Protein AF-A0A1H6TDQ5-F1 (afdb_monomer_lite)

pLDDT: mean 90.38, std 13.59, range [37.66, 97.56]

Structure (mmCIF, N/CA/C/O backbone):
data_AF-A0A1H6TDQ5-F1
#
_entry.id   AF-A0A1H6TDQ5-F1
#
loop_
_atom_site.group_PDB
_atom_site.id
_atom_site.type_symbol
_atom_site.label_atom_id
_atom_site.label_alt_id
_atom_site.label_comp_id
_atom_site.label_asym_id
_atom_site.label_entity_id
_atom_site.label_seq_id
_atom_site.pdbx_PDB_ins_code
_atom_site.Cartn_x
_atom_site.Cartn_y
_atom_site.Cartn_z
_atom_site.occupancy
_atom_site.B_iso_or_equiv
_atom_site.auth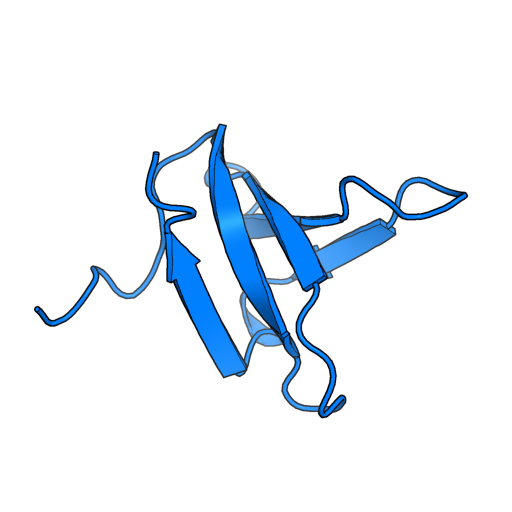_seq_id
_atom_site.auth_comp_id
_atom_site.auth_asym_id
_atom_site.auth_atom_id
_atom_site.pdbx_PDB_model_num
ATOM 1 N N . MET A 1 1 ? -0.214 7.129 -16.731 1.00 38.44 1 MET A N 1
ATOM 2 C CA . MET A 1 1 ? 0.657 7.833 -15.765 1.00 38.44 1 MET A CA 1
ATOM 3 C C . MET A 1 1 ? 1.667 6.818 -15.280 1.00 38.44 1 MET A C 1
ATOM 5 O O . MET A 1 1 ? 1.236 5.719 -14.966 1.00 38.44 1 MET A O 1
ATOM 9 N N . LYS A 1 2 ? 2.968 7.123 -15.274 1.00 37.66 2 LYS A N 1
ATOM 10 C CA . LYS A 1 2 ? 3.861 6.406 -14.360 1.00 37.66 2 LYS A CA 1
ATOM 11 C C . LYS A 1 2 ? 3.563 7.015 -12.991 1.00 37.66 2 LYS A C 1
ATOM 13 O O . LYS A 1 2 ? 3.786 8.220 -12.865 1.00 37.66 2 LYS A O 1
ATOM 18 N N . PRO A 1 3 ? 2.969 6.287 -12.035 1.00 48.81 3 PRO A N 1
ATOM 19 C CA . PRO A 1 3 ? 3.002 6.751 -10.659 1.00 48.81 3 PRO A CA 1
ATOM 20 C C . PRO A 1 3 ? 4.485 6.939 -10.302 1.00 48.81 3 PRO A C 1
ATOM 22 O O . PRO A 1 3 ? 5.344 6.254 -10.865 1.00 48.81 3 PRO A O 1
ATOM 25 N N . SER A 1 4 ? 4.812 7.875 -9.416 1.00 61.34 4 SER A N 1
ATOM 26 C CA . SER A 1 4 ? 6.060 7.769 -8.653 1.00 61.34 4 SER A CA 1
ATOM 27 C C . SER A 1 4 ? 6.215 6.323 -8.157 1.00 61.34 4 SER A C 1
ATOM 29 O O . SER A 1 4 ? 5.213 5.655 -7.940 1.00 61.34 4 SER A O 1
ATOM 31 N N . ASP A 1 5 ? 7.426 5.796 -7.959 1.00 75.06 5 ASP A N 1
ATOM 32 C CA . ASP A 1 5 ? 7.576 4.406 -7.471 1.00 75.06 5 ASP A CA 1
ATOM 33 C C . ASP A 1 5 ? 6.957 4.186 -6.068 1.00 75.06 5 ASP A C 1
ATOM 35 O O . ASP A 1 5 ? 6.921 3.060 -5.570 1.00 75.06 5 ASP A O 1
ATOM 39 N N . THR A 1 6 ? 6.477 5.257 -5.428 1.00 85.06 6 THR A N 1
ATOM 40 C CA . THR A 1 6 ? 5.796 5.274 -4.132 1.00 85.06 6 THR A CA 1
ATOM 41 C C . THR A 1 6 ? 4.639 6.269 -4.082 1.00 85.06 6 THR A C 1
ATOM 43 O O . THR A 1 6 ? 4.756 7.335 -4.697 1.00 85.06 6 THR A O 1
ATOM 46 N N . PRO A 1 7 ? 3.566 5.956 -3.335 1.00 92.19 7 PRO A N 1
ATOM 47 C CA . PRO A 1 7 ? 2.502 6.903 -3.005 1.00 92.19 7 PRO A CA 1
ATOM 48 C C . PRO A 1 7 ? 2.996 8.044 -2.104 1.00 92.19 7 PRO A C 1
ATOM 50 O O . PRO A 1 7 ? 4.084 7.969 -1.525 1.00 92.19 7 PRO A O 1
ATOM 53 N N . ASP A 1 8 ? 2.174 9.081 -1.957 1.00 93.81 8 ASP A N 1
ATOM 54 C CA . ASP A 1 8 ? 2.368 10.115 -0.937 1.00 93.81 8 ASP A CA 1
ATOM 55 C C . ASP A 1 8 ? 2.120 9.560 0.482 1.00 93.81 8 ASP A C 1
ATOM 57 O O . ASP A 1 8 ? 1.427 8.557 0.659 1.00 93.81 8 ASP A O 1
ATOM 61 N N . ASN A 1 9 ? 2.684 10.212 1.506 1.00 95.62 9 ASN A N 1
ATOM 62 C CA . ASN A 1 9 ? 2.466 9.809 2.899 1.00 95.62 9 ASN A CA 1
ATOM 63 C C . ASN A 1 9 ? 0.986 9.944 3.288 1.00 95.62 9 ASN A C 1
ATOM 65 O O . ASN A 1 9 ? 0.386 10.993 3.049 1.00 95.62 9 ASN A O 1
ATOM 69 N N . GLY A 1 10 ? 0.418 8.914 3.909 1.00 94.75 10 GLY A N 1
ATOM 70 C CA . GLY A 1 10 ? -0.997 8.852 4.271 1.00 94.75 10 GLY A CA 1
ATOM 71 C C . GLY A 1 10 ? -1.939 8.619 3.086 1.00 94.75 10 GLY A C 1
ATOM 72 O O . GLY A 1 10 ? -3.152 8.762 3.224 1.00 94.75 10 GLY A O 1
ATOM 73 N N . ALA A 1 11 ? -1.417 8.302 1.896 1.00 95.19 11 ALA A N 1
ATOM 74 C CA . ALA A 1 11 ? -2.259 8.057 0.733 1.00 95.19 11 ALA A CA 1
ATOM 75 C C . ALA A 1 11 ? -3.039 6.746 0.859 1.00 95.19 11 ALA A C 1
ATOM 77 O O . ALA A 1 11 ? -2.457 5.695 1.134 1.00 95.19 11 ALA A O 1
ATOM 78 N N . LEU A 1 12 ? -4.334 6.800 0.537 1.00 96.31 12 LEU A N 1
ATOM 79 C CA . LEU A 1 12 ? -5.164 5.612 0.368 1.00 96.31 12 LEU A CA 1
ATOM 80 C C . LEU A 1 12 ? -4.847 4.928 -0.961 1.00 96.31 12 LEU A C 1
ATOM 82 O O . LEU A 1 12 ? -4.927 5.524 -2.043 1.00 96.31 12 LEU A O 1
ATOM 86 N N . VAL A 1 13 ? -4.501 3.651 -0.875 1.00 96.00 13 VAL A N 1
ATOM 87 C CA . VAL A 1 13 ? -4.053 2.843 -2.002 1.00 96.00 13 VAL A CA 1
ATOM 88 C C . VAL A 1 13 ? -4.672 1.456 -1.969 1.00 96.00 13 VAL A C 1
AT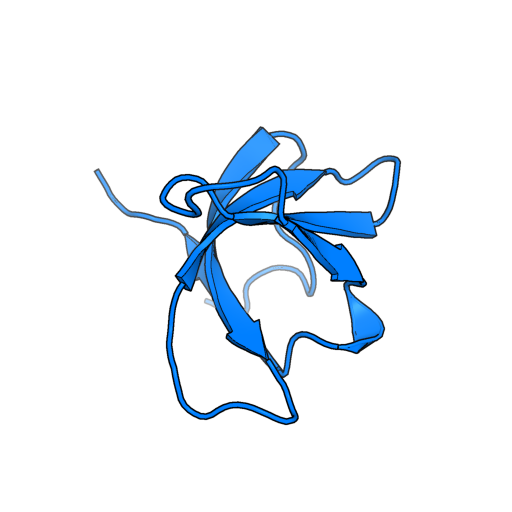OM 90 O O . VAL A 1 13 ? -4.973 0.907 -0.913 1.00 96.00 13 VAL A O 1
ATOM 93 N N . LYS A 1 14 ? -4.794 0.849 -3.145 1.00 96.75 14 LYS A N 1
ATOM 94 C CA . LYS A 1 14 ? -4.822 -0.605 -3.264 1.00 96.75 14 LYS A CA 1
ATOM 95 C C . LYS A 1 14 ? -3.413 -1.085 -3.538 1.00 96.75 14 LYS A C 1
ATOM 97 O O . LYS A 1 14 ? -2.709 -0.475 -4.339 1.00 96.75 14 LYS A O 1
ATOM 102 N N . PHE A 1 15 ? -2.992 -2.171 -2.910 1.00 95.69 15 PHE A N 1
ATOM 103 C CA . PHE A 1 15 ? -1.671 -2.751 -3.126 1.00 95.69 15 PHE A CA 1
ATOM 104 C C . PHE A 1 15 ? -1.742 -4.277 -3.206 1.00 95.69 15 PHE A C 1
ATOM 106 O O . PHE A 1 15 ? -2.652 -4.905 -2.667 1.00 95.69 15 PHE A O 1
ATOM 113 N N . LYS A 1 16 ? -0.787 -4.874 -3.914 1.00 96.69 16 LYS A N 1
ATOM 114 C CA . LYS A 1 16 ? -0.648 -6.319 -4.101 1.00 96.69 16 LYS A CA 1
ATOM 115 C C . LYS A 1 16 ? 0.788 -6.727 -3.791 1.00 96.69 16 LYS A C 1
ATOM 117 O O . LYS A 1 16 ? 1.725 -6.079 -4.264 1.00 96.69 16 LYS A O 1
ATOM 122 N N . ARG A 1 17 ? 0.967 -7.784 -2.997 1.00 96.06 17 ARG A N 1
ATOM 123 C CA . ARG A 1 17 ? 2.297 -8.286 -2.620 1.00 96.06 17 ARG A CA 1
ATOM 124 C C . ARG A 1 17 ? 2.929 -9.120 -3.732 1.00 96.06 17 ARG A C 1
ATOM 126 O O . ARG A 1 17 ? 2.260 -9.554 -4.658 1.00 96.06 17 ARG A O 1
ATOM 133 N N . ILE A 1 18 ? 4.235 -9.334 -3.640 1.00 95.94 18 ILE A N 1
ATOM 134 C CA . ILE A 1 18 ? 4.990 -10.168 -4.588 1.00 95.94 18 ILE A CA 1
ATOM 135 C C . ILE A 1 18 ? 4.663 -11.657 -4.405 1.00 95.94 18 ILE A C 1
ATOM 137 O O . ILE A 1 18 ? 4.698 -12.422 -5.365 1.00 95.94 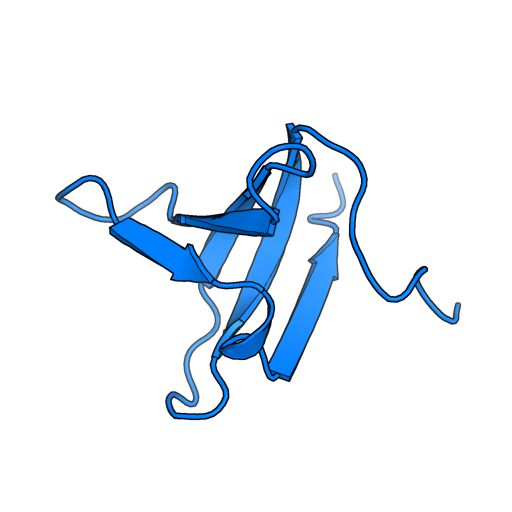18 ILE A O 1
ATOM 141 N N . ASP A 1 19 ? 4.354 -12.068 -3.175 1.00 96.50 19 ASP A N 1
ATOM 142 C CA . ASP A 1 19 ? 4.074 -13.452 -2.781 1.00 96.50 19 ASP A CA 1
ATOM 143 C C . ASP A 1 19 ? 2.574 -13.776 -2.692 1.00 96.50 19 ASP A C 1
ATOM 145 O O . ASP A 1 19 ? 2.208 -14.876 -2.277 1.00 96.50 19 ASP A O 1
ATOM 149 N N . ASP A 1 20 ? 1.707 -12.835 -3.067 1.00 93.94 20 ASP A N 1
ATOM 150 C CA . ASP A 1 20 ? 0.259 -12.969 -2.955 1.00 93.94 20 ASP A CA 1
ATOM 151 C C . ASP A 1 20 ? -0.441 -12.337 -4.157 1.00 93.94 20 ASP A C 1
ATOM 153 O O . ASP A 1 20 ? -0.133 -11.221 -4.572 1.00 93.94 20 ASP A O 1
ATOM 157 N N . ASP A 1 21 ? -1.428 -13.040 -4.704 1.00 93.06 21 ASP A N 1
ATOM 158 C CA . ASP A 1 21 ? -2.191 -12.555 -5.843 1.00 93.06 21 ASP A CA 1
ATOM 159 C C . ASP A 1 21 ? -3.324 -11.586 -5.480 1.00 93.06 21 ASP A C 1
ATOM 161 O O . ASP A 1 21 ? -3.910 -10.975 -6.382 1.00 93.06 21 ASP A O 1
ATOM 165 N N . GLN A 1 22 ? -3.616 -11.424 -4.188 1.00 95.88 22 GLN A N 1
ATOM 166 C CA . GLN A 1 22 ? -4.716 -10.606 -3.688 1.00 95.88 22 GLN A CA 1
ATOM 167 C C . GLN A 1 22 ? -4.364 -9.116 -3.605 1.00 95.88 22 GLN A C 1
ATOM 169 O O . GLN A 1 22 ? -3.299 -8.720 -3.130 1.00 95.88 22 GLN A O 1
ATOM 174 N N . TRP A 1 23 ? -5.313 -8.284 -4.034 1.00 96.31 23 TRP A N 1
ATOM 175 C CA . TRP A 1 23 ? -5.295 -6.847 -3.775 1.00 96.31 23 TRP A CA 1
ATOM 176 C C . TRP A 1 23 ? -5.854 -6.558 -2.388 1.00 96.31 23 TRP A C 1
ATOM 178 O O . TRP A 1 23 ? -6.864 -7.138 -1.992 1.00 96.31 23 TRP A O 1
ATOM 188 N N . ARG A 1 24 ? -5.220 -5.622 -1.690 1.00 95.88 24 ARG A N 1
ATOM 189 C CA . ARG A 1 24 ? -5.606 -5.150 -0.362 1.00 95.88 24 ARG A CA 1
ATOM 190 C C . ARG A 1 24 ? -5.779 -3.647 -0.385 1.00 95.88 24 ARG A C 1
ATOM 192 O O . ARG A 1 24 ? -5.021 -2.954 -1.060 1.00 95.88 24 ARG A O 1
ATOM 199 N N . ASP A 1 25 ? -6.758 -3.158 0.358 1.00 96.81 25 ASP A N 1
ATOM 200 C CA . ASP A 1 25 ? -6.931 -1.735 0.616 1.00 96.81 25 ASP A CA 1
ATOM 201 C C . ASP A 1 25 ? -6.052 -1.326 1.800 1.00 96.81 25 ASP A C 1
ATOM 203 O O . ASP A 1 25 ? -6.016 -2.001 2.836 1.00 96.81 25 ASP A O 1
ATOM 207 N N . GLY A 1 26 ? -5.334 -0.220 1.649 1.00 96.25 26 GLY A N 1
ATOM 208 C CA . GLY A 1 26 ? -4.420 0.249 2.670 1.00 96.25 26 GLY A CA 1
ATOM 209 C C . GLY A 1 26 ? -4.054 1.716 2.580 1.00 96.25 26 GLY A C 1
ATOM 210 O O . GLY A 1 26 ? -4.488 2.447 1.692 1.00 96.25 26 GLY A O 1
ATOM 211 N N . GLU A 1 27 ? -3.220 2.120 3.525 1.00 97.12 27 GLU A N 1
ATOM 212 C CA . GLU A 1 27 ? -2.581 3.427 3.587 1.00 97.12 27 GLU A CA 1
ATOM 213 C C . GLU A 1 27 ? -1.070 3.259 3.419 1.00 97.12 27 GLU A C 1
ATOM 215 O O . GLU A 1 27 ? -0.494 2.285 3.913 1.00 97.12 27 GLU A O 1
ATOM 220 N N . PHE A 1 28 ? -0.420 4.185 2.720 1.00 96.88 28 PHE A N 1
ATOM 221 C CA . PHE A 1 28 ? 1.035 4.191 2.612 1.00 96.88 28 PHE A CA 1
ATOM 222 C C . PHE A 1 28 ? 1.682 5.148 3.616 1.00 96.88 28 PHE A C 1
ATOM 224 O O . PHE A 1 28 ? 1.433 6.350 3.594 1.00 96.88 28 PHE A O 1
ATOM 231 N N . ASP A 1 29 ? 2.576 4.615 4.441 1.00 96.50 29 ASP A N 1
ATOM 232 C CA . ASP A 1 29 ? 3.446 5.364 5.340 1.00 96.50 29 ASP A CA 1
ATOM 233 C C . ASP A 1 29 ? 4.813 5.567 4.669 1.00 96.50 29 ASP A C 1
ATOM 235 O O . ASP A 1 29 ? 5.609 4.633 4.512 1.00 96.50 29 ASP A O 1
ATOM 239 N N . LEU A 1 30 ? 5.092 6.806 4.261 1.00 94.62 30 LEU A N 1
ATOM 240 C CA . LEU A 1 30 ? 6.336 7.178 3.591 1.00 94.62 30 LEU A CA 1
ATOM 241 C C . LEU A 1 30 ? 7.524 7.211 4.557 1.00 94.62 30 LEU A C 1
ATOM 243 O O . LEU A 1 30 ? 8.645 6.918 4.138 1.00 94.62 30 LEU A O 1
ATOM 247 N N . GLU A 1 31 ? 7.313 7.566 5.823 1.00 94.88 31 GLU A N 1
ATOM 248 C CA . GLU A 1 31 ? 8.397 7.671 6.806 1.00 94.88 31 GLU A CA 1
ATOM 249 C C . GLU A 1 31 ? 8.985 6.292 7.099 1.00 94.88 31 GLU A C 1
ATOM 251 O O . GLU A 1 31 ? 10.206 6.129 7.137 1.00 94.88 31 GLU A O 1
ATOM 256 N N . ASN A 1 32 ? 8.116 5.286 7.215 1.00 96.06 32 ASN A N 1
ATOM 257 C CA . ASN A 1 32 ? 8.508 3.907 7.492 1.00 96.06 32 ASN A CA 1
ATOM 258 C C . ASN A 1 32 ? 8.600 3.022 6.238 1.00 96.06 32 ASN A C 1
ATOM 260 O O . ASN A 1 32 ? 9.052 1.884 6.332 1.00 96.06 32 ASN A O 1
ATOM 264 N N . GLN A 1 33 ? 8.213 3.531 5.062 1.00 95.12 33 GLN A N 1
ATOM 265 C CA . GLN A 1 33 ? 8.155 2.780 3.799 1.00 95.12 33 GLN A CA 1
ATOM 266 C C . GLN A 1 33 ? 7.270 1.524 3.902 1.00 95.12 33 GLN A C 1
ATOM 268 O O . GLN A 1 33 ? 7.662 0.437 3.463 1.00 95.12 33 GLN A O 1
ATOM 273 N N . MET A 1 34 ? 6.070 1.668 4.472 1.00 96.62 34 MET A N 1
ATOM 274 C CA . MET A 1 34 ? 5.143 0.558 4.722 1.00 96.62 34 MET A CA 1
ATOM 275 C C . MET A 1 34 ? 3.761 0.789 4.113 1.00 96.62 34 MET A C 1
ATOM 277 O O . MET A 1 34 ? 3.279 1.913 4.047 1.00 96.62 34 MET A O 1
ATOM 281 N N . TYR A 1 35 ? 3.100 -0.299 3.728 1.00 96.94 35 TYR A N 1
ATOM 282 C CA . TYR A 1 35 ? 1.672 -0.337 3.421 1.00 96.94 35 TYR A CA 1
ATOM 283 C C . TYR A 1 35 ? 0.929 -0.934 4.615 1.00 96.94 35 TYR A C 1
ATOM 285 O O . TYR A 1 35 ? 1.302 -2.004 5.099 1.00 96.94 35 TYR A O 1
ATOM 293 N N . ILE A 1 36 ? -0.102 -0.248 5.092 1.00 97.56 36 ILE A N 1
ATOM 294 C CA . ILE A 1 36 ? -0.898 -0.626 6.262 1.00 97.56 36 ILE A CA 1
ATOM 295 C C . ILE A 1 36 ? -2.276 -1.065 5.774 1.00 97.56 36 ILE A C 1
ATOM 297 O O . ILE A 1 36 ? -2.968 -0.285 5.129 1.00 97.56 36 ILE A O 1
ATOM 301 N N . GLU A 1 37 ? -2.681 -2.300 6.056 1.00 96.94 37 GLU A N 1
ATOM 302 C CA . GLU A 1 37 ? -3.976 -2.832 5.618 1.00 96.94 37 GLU A CA 1
ATOM 303 C C . GLU A 1 37 ? -5.131 -2.271 6.468 1.00 96.94 37 GLU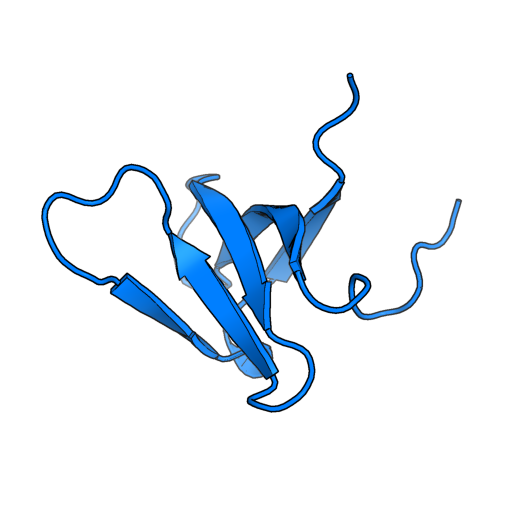 A C 1
ATOM 305 O O . GLU A 1 37 ? -5.100 -2.356 7.695 1.00 96.94 37 GLU A O 1
ATOM 310 N N . ILE A 1 38 ? -6.167 -1.715 5.826 1.00 93.31 38 ILE A N 1
ATOM 311 C CA . ILE A 1 38 ? -7.260 -0.997 6.517 1.00 93.31 38 ILE A CA 1
ATOM 312 C C . ILE A 1 38 ? -8.407 -1.928 6.955 1.00 93.31 38 ILE A C 1
ATOM 314 O O . ILE A 1 38 ? -9.130 -1.612 7.899 1.00 93.31 38 ILE A O 1
ATOM 318 N N . TYR A 1 39 ? -8.574 -3.091 6.316 1.00 88.00 39 TYR A N 1
ATOM 319 C CA . TYR A 1 39 ? -9.664 -4.040 6.611 1.00 88.00 39 TYR A CA 1
ATOM 320 C C . TYR A 1 39 ? -9.202 -5.358 7.238 1.00 88.00 39 TYR A C 1
ATOM 322 O O . TYR A 1 39 ? -9.971 -6.321 7.296 1.00 88.00 39 TYR A O 1
ATOM 330 N N . SER A 1 40 ? -7.968 -5.402 7.736 1.00 88.56 40 SER A N 1
ATOM 331 C CA . SER A 1 40 ? -7.487 -6.559 8.486 1.00 88.56 40 SER A CA 1
ATOM 332 C C . SER A 1 40 ? -8.067 -6.570 9.903 1.00 88.56 40 SER A C 1
ATOM 334 O O . SER A 1 40 ? -8.282 -5.526 10.521 1.00 88.56 40 SER A O 1
ATOM 336 N N . ALA A 1 41 ? -8.325 -7.768 10.433 1.00 91.81 41 ALA A N 1
ATOM 337 C CA . ALA A 1 41 ? -8.803 -7.945 11.806 1.00 91.81 41 ALA A CA 1
ATOM 338 C C . ALA A 1 41 ? -7.763 -7.497 12.852 1.00 91.81 41 ALA A C 1
ATOM 340 O O . ALA A 1 41 ? -8.120 -7.164 13.981 1.00 91.81 41 ALA A O 1
ATOM 341 N N . GLU A 1 42 ? -6.487 -7.482 12.466 1.00 93.69 42 GLU A N 1
ATOM 342 C CA . GLU A 1 42 ? -5.354 -7.047 13.276 1.00 93.69 42 GLU A CA 1
ATOM 343 C C . GLU A 1 42 ? -4.504 -6.053 12.477 1.00 93.69 42 GLU A C 1
ATOM 345 O O . GLU A 1 42 ? -4.504 -6.075 11.245 1.00 93.69 42 GLU A O 1
ATOM 350 N N . LEU A 1 43 ? -3.738 -5.196 13.162 1.00 93.06 43 LEU A N 1
ATOM 351 C CA . LEU A 1 43 ? -2.821 -4.278 12.484 1.00 93.06 43 LEU A CA 1
ATOM 352 C C . LEU A 1 43 ? -1.818 -5.080 11.650 1.00 93.06 43 LEU A C 1
ATOM 354 O O . LEU A 1 43 ? -0.928 -5.737 12.188 1.00 93.06 43 LEU A O 1
ATOM 358 N N . THR A 1 44 ? -1.972 -5.002 10.333 1.00 96.44 44 THR A N 1
ATOM 359 C CA . THR A 1 44 ? -1.151 -5.737 9.376 1.00 96.44 44 THR A CA 1
ATOM 360 C C . THR A 1 44 ? -0.388 -4.735 8.529 1.00 96.44 44 THR A C 1
ATOM 362 O O . THR A 1 44 ? -0.981 -3.849 7.911 1.00 96.44 44 THR A O 1
ATOM 365 N N . THR A 1 45 ? 0.937 -4.857 8.525 1.00 96.88 45 THR A N 1
ATOM 366 C CA . THR A 1 45 ? 1.831 -3.980 7.768 1.00 96.88 45 THR A CA 1
ATOM 367 C C . THR A 1 45 ? 2.672 -4.782 6.784 1.00 96.88 45 THR A C 1
ATOM 369 O O . THR A 1 45 ? 2.992 -5.954 7.001 1.00 96.88 45 THR A O 1
ATOM 372 N N . HIS A 1 46 ? 3.036 -4.141 5.679 1.00 96.38 46 HIS A N 1
ATOM 373 C CA . HIS A 1 46 ? 3.841 -4.730 4.618 1.00 96.38 46 HIS A CA 1
ATOM 374 C C . HIS A 1 46 ? 4.961 -3.775 4.234 1.00 96.38 46 HIS A C 1
ATOM 376 O O . HIS A 1 46 ? 4.706 -2.605 3.947 1.00 96.38 46 HIS A O 1
ATOM 382 N N . ASN A 1 47 ? 6.201 -4.265 4.196 1.00 96.44 47 ASN A N 1
ATOM 383 C CA . ASN A 1 47 ? 7.313 -3.459 3.705 1.00 96.44 47 ASN A CA 1
ATO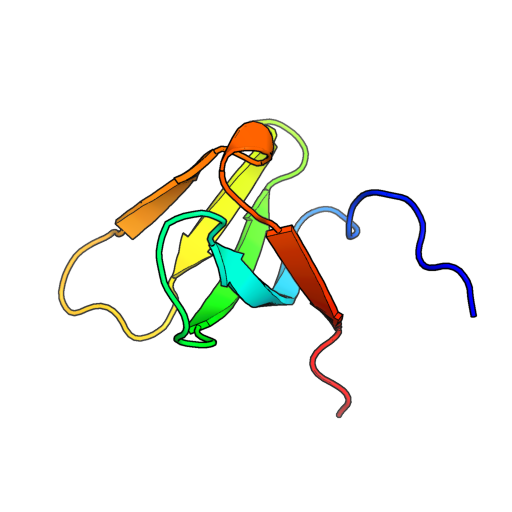M 384 C C . ASN A 1 47 ? 7.097 -3.116 2.232 1.00 96.44 47 ASN A C 1
ATOM 386 O O . ASN A 1 47 ? 6.625 -3.943 1.450 1.00 96.44 47 ASN A O 1
ATOM 390 N 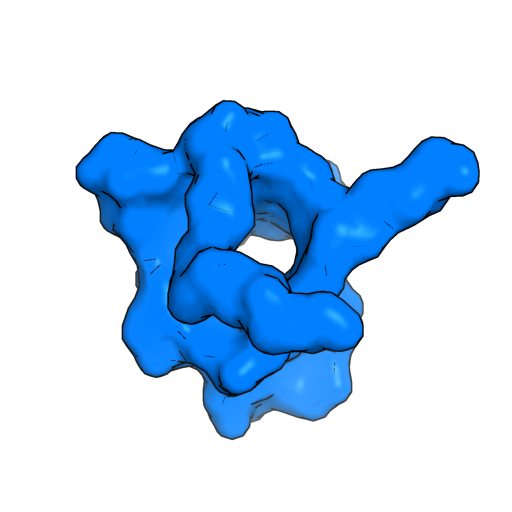N . ARG A 1 48 ? 7.529 -1.922 1.821 1.00 95.00 48 ARG A N 1
ATOM 391 C CA . ARG A 1 48 ? 7.507 -1.507 0.413 1.00 95.00 48 ARG A CA 1
ATOM 392 C C . ARG A 1 48 ? 8.175 -2.525 -0.514 1.00 95.00 48 ARG A C 1
ATOM 394 O O . ARG A 1 48 ? 7.704 -2.710 -1.630 1.00 95.00 48 ARG A O 1
ATOM 401 N N . SER A 1 49 ? 9.254 -3.173 -0.068 1.00 95.25 49 SER A N 1
ATOM 402 C CA . SER A 1 49 ? 9.971 -4.190 -0.850 1.00 95.25 49 SER A CA 1
ATOM 403 C C . SER A 1 49 ? 9.134 -5.422 -1.179 1.00 95.25 49 SER A C 1
ATOM 405 O O . SER A 1 49 ? 9.481 -6.141 -2.108 1.00 95.25 49 SER A O 1
ATOM 407 N N . ASP A 1 50 ? 8.059 -5.662 -0.428 1.00 95.69 50 ASP A N 1
ATOM 408 C CA . ASP A 1 50 ? 7.217 -6.849 -0.557 1.00 95.69 50 ASP A CA 1
ATOM 409 C C . ASP A 1 50 ? 5.985 -6.579 -1.431 1.00 95.69 50 ASP A C 1
ATOM 411 O O . ASP A 1 50 ? 5.193 -7.490 -1.670 1.00 95.69 50 ASP A O 1
ATOM 415 N N . VAL A 1 51 ? 5.808 -5.339 -1.904 1.00 94.75 51 VAL A N 1
ATOM 416 C CA . VAL A 1 51 ? 4.687 -4.902 -2.743 1.00 94.75 51 VAL A CA 1
ATOM 417 C C . VAL A 1 51 ? 5.100 -4.897 -4.211 1.00 94.75 51 VAL A C 1
ATOM 419 O O . VAL A 1 51 ? 6.019 -4.193 -4.619 1.00 94.75 51 VAL A O 1
ATOM 422 N N . GLU A 1 52 ? 4.394 -5.687 -5.019 1.00 95.19 52 GLU A N 1
ATOM 423 C CA . GLU A 1 52 ? 4.616 -5.806 -6.462 1.00 95.19 52 GLU A CA 1
ATOM 424 C C . GLU A 1 52 ? 4.023 -4.610 -7.212 1.00 95.19 52 GLU A C 1
ATOM 426 O O . GLU A 1 52 ? 4.629 -4.063 -8.135 1.00 95.19 52 GLU A O 1
ATOM 431 N N . LYS A 1 53 ? 2.796 -4.232 -6.840 1.00 95.25 53 LYS A N 1
ATOM 432 C CA . LYS A 1 53 ? 2.007 -3.198 -7.510 1.00 95.25 53 LYS A CA 1
ATOM 433 C C . LYS A 1 53 ? 1.128 -2.464 -6.513 1.00 95.25 53 LYS A C 1
ATOM 435 O O . LYS A 1 53 ? 0.678 -3.042 -5.526 1.00 95.25 53 LYS A O 1
ATOM 440 N N . TRP A 1 54 ? 0.832 -1.211 -6.827 1.00 95.19 54 TRP A N 1
ATOM 441 C CA . TRP A 1 54 ? -0.125 -0.402 -6.089 1.00 95.19 54 TRP A CA 1
ATOM 442 C C . TRP A 1 54 ? -0.830 0.600 -7.012 1.00 95.19 54 TRP A C 1
ATOM 444 O O . TRP A 1 54 ? -0.332 0.922 -8.095 1.00 95.19 54 TRP A O 1
ATOM 454 N N . GLU A 1 55 ? -1.988 1.092 -6.582 1.00 95.50 55 GLU A N 1
ATOM 455 C CA . GLU A 1 55 ? -2.746 2.157 -7.239 1.00 95.50 55 GLU A CA 1
ATOM 456 C C . GLU A 1 55 ? -3.456 3.045 -6.213 1.00 95.50 55 GLU A C 1
ATOM 458 O O . GLU A 1 55 ? -3.869 2.569 -5.160 1.00 95.50 55 GLU A O 1
ATOM 463 N N . TYR A 1 56 ? -3.611 4.338 -6.511 1.00 94.56 56 TYR A N 1
ATOM 464 C CA . TYR A 1 56 ? -4.439 5.222 -5.689 1.00 94.56 56 TYR A CA 1
ATOM 465 C C . TYR A 1 56 ? -5.894 4.755 -5.701 1.00 94.56 56 TYR A C 1
ATOM 467 O O . TYR A 1 56 ? -6.443 4.460 -6.769 1.00 94.56 56 TYR A O 1
ATOM 475 N N . VAL A 1 57 ? -6.535 4.768 -4.532 1.00 91.62 57 VAL A N 1
ATOM 476 C CA . VAL A 1 57 ? -7.995 4.682 -4.464 1.00 91.62 57 VAL A CA 1
ATOM 477 C C . VAL A 1 57 ? -8.536 5.987 -5.046 1.00 91.62 57 VAL A C 1
ATOM 479 O O . VAL A 1 57 ? -8.263 7.065 -4.526 1.00 91.62 57 VAL A O 1
ATOM 482 N N . LYS A 1 58 ? -9.223 5.909 -6.188 1.00 76.50 58 LYS A N 1
ATOM 483 C CA . LYS A 1 58 ? -9.909 7.069 -6.766 1.00 76.50 58 LYS A CA 1
ATOM 484 C C . LYS A 1 58 ? -11.227 7.276 -6.031 1.00 76.50 58 LYS A C 1
ATOM 486 O O . LYS A 1 58 ? -11.957 6.299 -5.860 1.00 76.50 58 LYS A O 1
ATOM 491 N N . ASP A 1 59 ? -11.501 8.524 -5.660 1.00 57.94 59 ASP A N 1
ATOM 492 C CA . ASP A 1 59 ? -12.835 8.980 -5.251 1.00 57.94 59 ASP A CA 1
ATOM 493 C C . ASP A 1 59 ? -13.883 8.735 -6.352 1.00 57.94 59 ASP A C 1
ATOM 495 O O . ASP A 1 59 ? -13.546 8.899 -7.555 1.00 57.94 59 ASP A O 1
#

Radius of gyration: 10.48 Å; chains: 1; bounding box: 23×24×29 Å

Secondary structure (DSSP, 8-state):
----SSPPTTEEEEEEESS---EEEEEEETTTTEEEESS-SS--EEEGGGEEEEEE---

Foldseek 3Di:
DPDDLDDDAQFWKWWDFPPGPDIATFGAHPVQQWTWGPPDPDTDIDHVVGTPDMDGDDD

Sequence (59 aa):
MKPSDTPDNGALVKFKRIDDDQWRDGEFDLENQMYIEIYSAELTTHNRSDVEKWEYVKD

Organism: NCBI:txid408657